Protein AF-A0A5S9R718-F1 (afdb_monomer_lite)

InterPro domains:
  IPR036724 Cobalamin-binding domain superfamily [SSF52242] (13-86)

Structure (mmCIF, N/CA/C/O backbone):
data_AF-A0A5S9R718-F1
#
_entry.id   AF-A0A5S9R718-F1
#
loop_
_atom_site.group_PDB
_atom_site.id
_atom_site.type_symbol
_atom_site.label_atom_id
_atom_site.label_alt_id
_atom_site.label_comp_id
_atom_site.label_asym_id
_atom_site.label_entity_id
_atom_site.label_seq_id
_atom_site.pdbx_PDB_ins_code
_atom_site.Cartn_x
_atom_site.Cartn_y
_atom_site.Cartn_z
_atom_site.occupancy
_atom_site.B_iso_or_equiv
_atom_site.auth_seq_id
_atom_site.auth_comp_id
_atom_site.auth_asym_id
_atom_site.auth_atom_id
_atom_site.pdbx_PDB_model_num
ATOM 1 N N . MET A 1 1 ? 11.151 -8.312 -0.289 1.00 52.62 1 MET A N 1
ATOM 2 C CA . MET A 1 1 ? 10.083 -8.580 0.687 1.00 52.62 1 MET A CA 1
ATOM 3 C C . MET A 1 1 ? 9.407 -9.823 0.171 1.00 52.62 1 MET A C 1
ATOM 5 O O . MET A 1 1 ? 8.811 -9.751 -0.890 1.00 52.62 1 MET A O 1
ATOM 9 N N . GLU A 1 2 ? 9.607 -10.967 0.812 1.00 62.91 2 GLU A N 1
ATOM 10 C CA . GLU A 1 2 ? 9.013 -12.210 0.315 1.00 62.91 2 GLU A CA 1
ATOM 11 C C . GLU A 1 2 ? 7.510 -12.189 0.613 1.00 62.91 2 GLU A C 1
ATOM 13 O O . GLU A 1 2 ? 7.117 -11.922 1.747 1.00 62.91 2 GLU A O 1
ATOM 18 N N . ALA A 1 3 ? 6.667 -12.447 -0.392 1.00 67.12 3 ALA A N 1
ATOM 19 C CA . ALA A 1 3 ? 5.206 -12.377 -0.263 1.00 67.12 3 ALA A CA 1
ATOM 20 C C . ALA A 1 3 ? 4.656 -13.259 0.875 1.00 67.12 3 ALA A C 1
ATOM 22 O O . ALA A 1 3 ? 3.688 -12.888 1.531 1.00 67.12 3 ALA A O 1
ATOM 23 N N . ALA A 1 4 ? 5.326 -14.379 1.168 1.00 66.25 4 ALA A N 1
ATOM 24 C CA . ALA A 1 4 ? 4.984 -15.265 2.278 1.00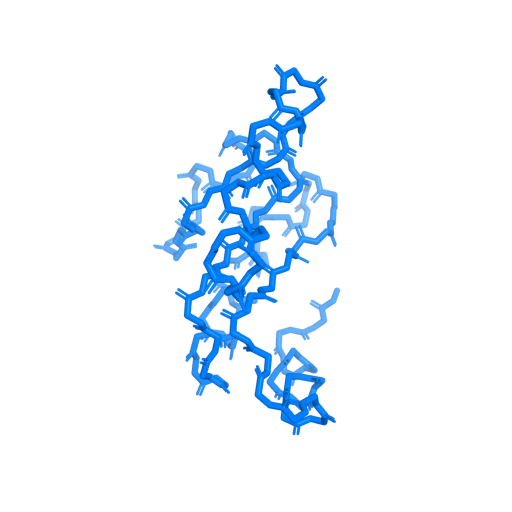 66.25 4 ALA A CA 1
ATOM 25 C C . ALA A 1 4 ? 5.055 -14.572 3.654 1.00 66.25 4 ALA A C 1
ATOM 27 O O . ALA A 1 4 ? 4.230 -14.854 4.515 1.00 66.25 4 ALA A O 1
ATOM 28 N N . GLY A 1 5 ? 5.985 -13.630 3.850 1.00 76.25 5 GLY A N 1
ATOM 29 C CA . GLY A 1 5 ? 6.106 -12.882 5.106 1.00 76.25 5 GLY A CA 1
ATOM 30 C C . GLY A 1 5 ? 5.070 -11.766 5.265 1.00 76.25 5 GLY A C 1
ATOM 31 O O . GLY A 1 5 ? 4.874 -11.265 6.366 1.00 76.25 5 GLY A O 1
ATOM 32 N N . VAL A 1 6 ? 4.389 -11.371 4.182 1.00 78.69 6 VAL A N 1
ATOM 33 C CA . VAL A 1 6 ? 3.405 -10.275 4.204 1.00 78.69 6 VAL A CA 1
ATOM 34 C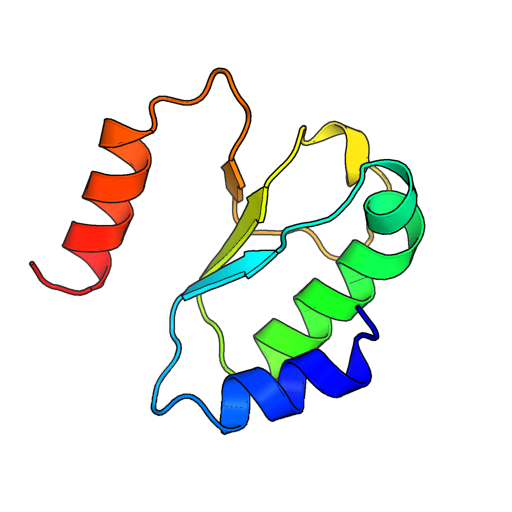 C . VAL A 1 6 ? 2.153 -10.694 4.960 1.00 78.69 6 VAL A C 1
ATOM 36 O O . VAL A 1 6 ? 1.656 -9.929 5.778 1.00 78.69 6 VAL A O 1
ATOM 39 N N . GLY A 1 7 ? 1.661 -11.911 4.715 1.00 77.75 7 GLY A N 1
ATOM 40 C CA . GLY A 1 7 ? 0.468 -12.409 5.396 1.00 77.75 7 GLY A CA 1
ATOM 41 C C . GLY A 1 7 ? 0.674 -12.557 6.902 1.00 77.75 7 GLY A C 1
ATOM 42 O O . GLY A 1 7 ? -0.198 -12.174 7.674 1.00 77.75 7 GLY A O 1
ATOM 43 N N . GLU A 1 8 ? 1.847 -13.041 7.316 1.00 79.31 8 GLU A N 1
ATOM 44 C CA . GLU A 1 8 ? 2.199 -13.180 8.732 1.00 79.31 8 GLU A CA 1
ATOM 45 C C . GLU A 1 8 ? 2.348 -11.812 9.408 1.00 79.31 8 GLU A C 1
ATOM 47 O O . GLU A 1 8 ? 1.720 -11.569 10.433 1.00 79.31 8 GLU A O 1
ATOM 52 N N . ALA A 1 9 ? 3.046 -10.869 8.768 1.00 81.69 9 ALA A N 1
ATOM 53 C CA . ALA A 1 9 ? 3.180 -9.507 9.281 1.00 81.69 9 ALA A CA 1
ATOM 54 C C . ALA A 1 9 ? 1.833 -8.772 9.406 1.00 81.69 9 ALA A C 1
ATOM 56 O O . ALA A 1 9 ? 1.641 -7.993 10.335 1.00 81.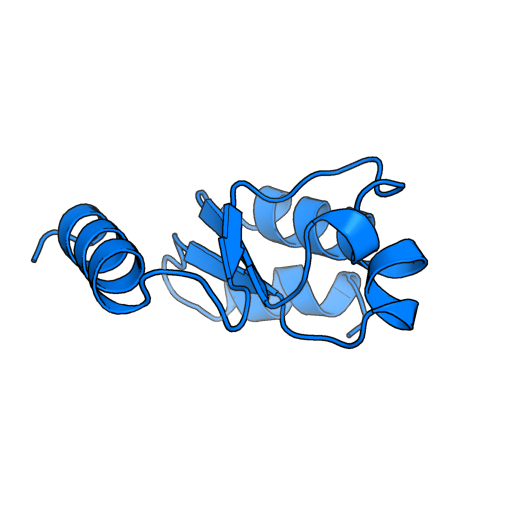69 9 ALA A O 1
ATOM 57 N N . VAL A 1 10 ? 0.892 -9.001 8.482 1.00 80.50 10 VAL A N 1
ATOM 58 C CA . VAL A 1 10 ? -0.471 -8.453 8.585 1.00 80.50 10 VAL A CA 1
ATOM 59 C C . VAL A 1 10 ? -1.246 -9.139 9.707 1.00 80.50 10 VAL A C 1
ATOM 61 O O . VAL A 1 10 ? -1.949 -8.459 10.443 1.00 80.50 10 VAL A O 1
ATOM 64 N N . ALA A 1 11 ? -1.112 -10.457 9.865 1.00 78.12 11 ALA A N 1
ATOM 65 C CA . ALA A 1 11 ? -1.786 -11.201 10.926 1.00 78.12 11 ALA A CA 1
ATOM 66 C C . ALA A 1 11 ? -1.294 -10.815 12.333 1.00 78.12 11 ALA A C 1
ATOM 68 O O . ALA A 1 11 ? -2.068 -10.879 13.285 1.00 78.12 11 ALA A O 1
ATOM 69 N N . GLU A 1 12 ? -0.0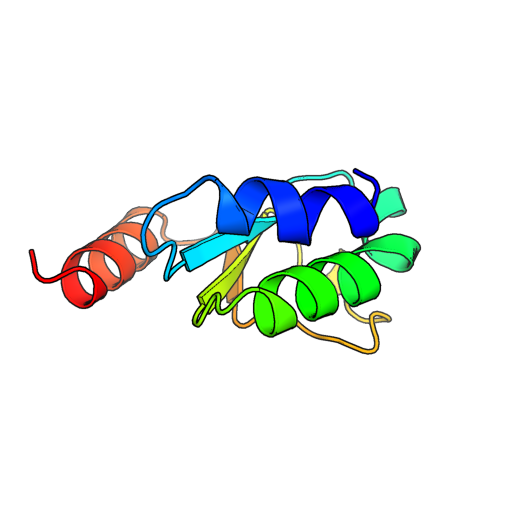35 -10.388 12.470 1.00 80.31 12 GLU A N 1
ATOM 70 C CA . GLU A 1 12 ? 0.502 -9.825 13.717 1.00 80.31 12 GLU A CA 1
ATOM 71 C C . GLU A 1 12 ? -0.070 -8.435 14.052 1.00 80.31 12 GLU A C 1
ATOM 73 O O . GLU A 1 12 ? 0.015 -7.990 15.199 1.00 80.31 12 GLU A O 1
ATOM 78 N N . LEU A 1 13 ? -0.659 -7.738 13.076 1.00 73.44 13 LEU A N 1
ATOM 79 C CA . LEU A 1 13 ? -1.293 -6.439 13.268 1.00 73.44 13 LEU A CA 1
ATOM 80 C C . LEU A 1 13 ? -2.800 -6.628 13.477 1.00 73.44 13 LEU A C 1
ATOM 82 O O . LEU A 1 13 ? -3.538 -6.959 12.550 1.00 73.44 13 LEU A O 1
ATOM 86 N N . ASP A 1 14 ? -3.270 -6.374 14.697 1.00 68.75 14 ASP A N 1
ATOM 87 C CA . ASP A 1 14 ? -4.688 -6.470 15.061 1.00 68.75 14 ASP A CA 1
ATOM 88 C C . ASP A 1 14 ? -5.535 -5.492 14.212 1.00 68.75 14 ASP A C 1
ATOM 90 O O . ASP A 1 14 ? -5.601 -4.292 14.481 1.00 68.75 14 ASP A O 1
ATOM 94 N N . GLY A 1 15 ? -6.146 -5.999 13.134 1.00 68.44 15 GLY A N 1
ATOM 95 C CA . GLY A 1 15 ? -7.071 -5.242 12.284 1.00 68.44 15 GLY A CA 1
ATOM 96 C C . GLY A 1 15 ? -6.425 -4.281 11.280 1.00 68.44 15 GLY A C 1
ATOM 97 O O . GLY A 1 15 ? -6.980 -3.214 11.027 1.00 68.44 15 GLY A O 1
ATOM 98 N N . ALA A 1 16 ? -5.279 -4.624 10.683 1.00 76.25 16 ALA A N 1
ATOM 99 C CA . ALA A 1 16 ? -4.687 -3.805 9.621 1.00 76.25 16 ALA A CA 1
ATOM 100 C C . ALA A 1 16 ? -5.602 -3.699 8.377 1.00 76.25 16 ALA A C 1
ATOM 102 O O . ALA A 1 16 ? -5.582 -4.542 7.483 1.00 76.25 16 ALA A O 1
ATOM 103 N N . GLU A 1 17 ? -6.395 -2.628 8.293 1.00 82.69 17 GLU A N 1
ATOM 104 C CA . GLU A 1 17 ? -7.297 -2.383 7.158 1.00 82.69 17 GLU A CA 1
ATOM 105 C C . GLU A 1 17 ? -6.581 -1.805 5.930 1.00 82.69 17 GLU A C 1
ATOM 107 O O . GLU A 1 17 ? -7.063 -1.970 4.805 1.00 82.69 17 GLU A O 1
ATOM 112 N N . ILE A 1 18 ? -5.432 -1.148 6.129 1.00 84.31 18 ILE A N 1
ATOM 113 C CA . ILE A 1 18 ? -4.684 -0.445 5.080 1.00 84.31 18 ILE A CA 1
ATOM 114 C C . ILE A 1 18 ? -3.209 -0.853 5.111 1.00 84.31 18 ILE A C 1
ATOM 116 O O . ILE A 1 18 ? -2.568 -0.770 6.157 1.00 84.31 18 ILE A O 1
ATOM 120 N N . ALA A 1 19 ? -2.653 -1.233 3.959 1.00 85.75 19 ALA A N 1
ATOM 121 C CA . ALA A 1 19 ? -1.233 -1.539 3.797 1.00 85.75 19 ALA A CA 1
ATOM 122 C C . ALA A 1 19 ? -0.604 -0.701 2.682 1.00 85.75 19 ALA A C 1
ATOM 124 O O . ALA A 1 19 ? -1.204 -0.489 1.628 1.00 85.75 19 ALA A O 1
ATOM 125 N N . VAL A 1 20 ? 0.638 -0.263 2.899 1.00 84.81 20 VAL A N 1
ATOM 126 C CA . VAL A 1 20 ? 1.434 0.443 1.891 1.00 84.81 20 VAL A CA 1
ATOM 127 C C . VAL A 1 20 ? 2.639 -0.410 1.517 1.00 84.81 20 VAL A C 1
ATOM 129 O O . VAL A 1 20 ? 3.510 -0.675 2.344 1.00 84.81 20 VAL A O 1
ATOM 132 N N . VAL A 1 21 ? 2.701 -0.833 0.259 1.00 84.38 21 VAL A N 1
ATOM 133 C CA . VAL A 1 21 ? 3.828 -1.580 -0.289 1.00 84.38 21 VAL A CA 1
ATOM 134 C C . VAL A 1 21 ? 4.921 -0.595 -0.686 1.00 84.38 21 VAL A C 1
ATOM 136 O O . VAL A 1 21 ? 4.740 0.202 -1.606 1.00 84.38 21 VAL A O 1
ATOM 139 N N . CYS A 1 22 ? 6.059 -0.674 0.001 1.00 83.31 22 CYS A N 1
ATOM 140 C CA . CYS A 1 22 ? 7.253 0.120 -0.277 1.00 83.31 22 CYS A CA 1
ATOM 141 C C . CYS A 1 22 ? 8.387 -0.784 -0.776 1.00 83.31 22 CYS A C 1
ATOM 143 O O . CYS A 1 22 ? 8.759 -1.761 -0.128 1.00 83.31 22 CYS A O 1
ATOM 145 N N . GLY A 1 23 ? 8.960 -0.444 -1.922 1.00 78.88 23 GLY A N 1
ATOM 146 C CA . GLY A 1 23 ? 9.990 -1.210 -2.608 1.00 78.88 23 GLY A CA 1
ATOM 147 C C . GLY A 1 23 ? 10.615 -0.409 -3.748 1.00 78.88 23 GLY A C 1
ATOM 148 O O . GLY A 1 23 ? 10.356 0.782 -3.905 1.00 78.88 23 GLY A O 1
ATOM 149 N N . THR A 1 24 ? 11.471 -1.061 -4.531 1.00 76.31 24 THR A N 1
ATOM 150 C CA . THR A 1 24 ? 12.094 -0.462 -5.718 1.00 76.31 24 THR A CA 1
ATOM 151 C C . THR A 1 24 ? 11.346 -0.853 -6.988 1.00 76.31 24 THR A C 1
ATOM 153 O O . THR A 1 24 ? 10.774 -1.941 -7.067 1.00 76.31 24 THR A O 1
ATOM 156 N N . ASP A 1 25 ? 11.421 -0.009 -8.017 1.00 78.31 25 ASP A N 1
ATOM 157 C CA . ASP A 1 25 ? 10.720 -0.213 -9.294 1.00 78.31 25 ASP A CA 1
ATOM 158 C C . ASP A 1 25 ? 10.976 -1.601 -9.907 1.00 78.31 25 ASP A C 1
ATOM 160 O O . ASP A 1 25 ? 10.052 -2.278 -10.349 1.00 78.31 25 ASP A O 1
ATOM 164 N N . SER A 1 26 ? 12.224 -2.080 -9.859 1.00 75.12 26 SER A N 1
ATOM 165 C CA . SER A 1 26 ? 12.606 -3.403 -10.376 1.00 75.12 26 SER A CA 1
ATOM 166 C C . SER A 1 26 ? 11.983 -4.574 -9.613 1.00 75.12 26 SER A C 1
ATOM 168 O O . SER A 1 26 ? 11.789 -5.648 -10.180 1.00 75.12 26 SER A O 1
ATOM 170 N N . ARG A 1 27 ? 11.706 -4.391 -8.319 1.00 76.44 27 ARG A N 1
ATOM 171 C CA . ARG A 1 27 ? 11.079 -5.409 -7.469 1.00 76.44 27 ARG A CA 1
ATOM 172 C C . ARG A 1 27 ? 9.577 -5.460 -7.713 1.00 76.44 27 ARG A C 1
ATOM 174 O O . ARG A 1 27 ? 9.006 -6.543 -7.752 1.00 76.44 27 ARG A O 1
ATOM 181 N N . TYR A 1 28 ? 8.952 -4.311 -7.949 1.00 78.31 28 TYR A N 1
ATOM 182 C CA . TYR A 1 28 ? 7.519 -4.225 -8.199 1.00 78.31 28 TYR A CA 1
ATOM 183 C C . TYR A 1 28 ? 7.059 -5.038 -9.414 1.00 78.31 28 TYR A C 1
ATOM 185 O O . TYR A 1 28 ? 6.074 -5.761 -9.303 1.00 78.31 28 TYR A O 1
ATOM 193 N N . ALA A 1 29 ? 7.815 -5.026 -10.513 1.00 74.44 29 ALA A N 1
ATOM 194 C CA . ALA A 1 29 ? 7.469 -5.780 -11.719 1.00 74.44 29 ALA A CA 1
ATOM 195 C C . ALA A 1 29 ? 7.329 -7.302 -11.498 1.00 74.44 29 ALA A C 1
ATOM 197 O O . ALA A 1 29 ? 6.569 -7.951 -12.204 1.00 74.44 29 ALA A O 1
ATOM 198 N N . ASN A 1 30 ? 8.042 -7.872 -10.519 1.00 75.94 30 ASN A N 1
ATOM 199 C CA . ASN A 1 30 ? 8.018 -9.315 -10.249 1.00 75.94 30 ASN A CA 1
ATOM 200 C C . ASN A 1 30 ? 7.252 -9.684 -8.974 1.00 75.94 30 ASN A C 1
ATOM 202 O O . ASN A 1 30 ? 6.638 -10.744 -8.906 1.00 75.94 30 ASN A O 1
ATOM 206 N N . GLU A 1 31 ? 7.316 -8.844 -7.943 1.00 79.81 31 GLU A N 1
ATOM 207 C CA . GLU A 1 31 ? 6.847 -9.199 -6.600 1.00 79.81 31 GLU A CA 1
ATOM 208 C C . GLU A 1 31 ? 5.572 -8.460 -6.193 1.00 79.81 31 GLU A C 1
ATOM 210 O O . GLU A 1 31 ? 4.881 -8.936 -5.293 1.00 79.81 31 GLU A O 1
ATOM 215 N N . ALA A 1 32 ? 5.215 -7.339 -6.839 1.00 82.00 32 ALA A N 1
ATOM 216 C CA . ALA A 1 32 ? 4.064 -6.545 -6.405 1.00 82.00 32 ALA A CA 1
ATOM 217 C C . ALA A 1 32 ? 2.769 -7.358 -6.431 1.00 82.00 32 ALA A C 1
ATOM 219 O O . ALA A 1 32 ? 2.031 -7.323 -5.453 1.00 82.00 32 ALA A O 1
ATOM 220 N N . SER A 1 33 ? 2.532 -8.145 -7.486 1.00 83.50 33 SER A N 1
ATOM 221 C CA . SER A 1 33 ? 1.327 -8.974 -7.584 1.00 83.50 33 SER A CA 1
ATOM 222 C C . SER A 1 33 ? 1.198 -9.938 -6.407 1.00 83.50 33 SER A C 1
ATOM 224 O O . SER A 1 33 ? 0.147 -10.016 -5.780 1.00 83.50 33 SER A O 1
ATOM 226 N N . ALA A 1 34 ? 2.285 -10.643 -6.080 1.00 85.50 34 ALA A N 1
ATOM 227 C CA . ALA A 1 34 ? 2.297 -11.627 -5.004 1.00 85.50 34 ALA A CA 1
ATOM 228 C C . ALA A 1 34 ? 2.120 -10.969 -3.627 1.00 85.50 34 ALA A C 1
ATOM 230 O O . ALA A 1 34 ? 1.436 -11.512 -2.765 1.00 85.50 34 ALA A O 1
ATOM 231 N N . VAL A 1 35 ? 2.705 -9.785 -3.425 1.00 84.75 35 VAL A N 1
ATOM 232 C CA . VAL A 1 35 ? 2.562 -9.015 -2.182 1.00 84.75 35 VAL A CA 1
ATOM 233 C C . VAL A 1 35 ? 1.141 -8.467 -2.019 1.00 84.75 35 VAL A C 1
ATOM 235 O O . VAL A 1 35 ? 0.584 -8.551 -0.927 1.00 84.75 35 VAL A O 1
ATOM 238 N N . VAL A 1 36 ? 0.544 -7.934 -3.090 1.00 86.44 36 VAL A N 1
ATOM 239 C CA . VAL A 1 36 ? -0.841 -7.432 -3.096 1.00 86.44 36 VAL A CA 1
ATOM 240 C C . VAL A 1 36 ? -1.815 -8.568 -2.789 1.00 86.44 36 VAL A C 1
ATOM 242 O O . VAL A 1 36 ? -2.693 -8.415 -1.942 1.00 86.44 36 VAL A O 1
ATOM 245 N N . ASP A 1 37 ? -1.639 -9.719 -3.433 1.00 86.88 37 ASP A N 1
ATOM 246 C CA . ASP A 1 37 ? -2.501 -10.878 -3.220 1.00 86.88 37 ASP A CA 1
ATOM 247 C C . ASP A 1 37 ? -2.371 -11.427 -1.789 1.00 86.88 37 ASP A C 1
ATOM 249 O O . ASP A 1 37 ? -3.379 -11.619 -1.110 1.00 86.88 37 ASP A O 1
ATOM 253 N N . ALA A 1 38 ? -1.144 -11.557 -1.270 1.00 86.62 38 ALA A N 1
ATOM 254 C CA . ALA A 1 38 ? -0.902 -11.988 0.108 1.00 86.62 38 ALA A CA 1
ATOM 255 C C . ALA A 1 38 ? -1.521 -11.034 1.144 1.00 86.62 38 ALA A C 1
ATOM 257 O O . ALA A 1 38 ? -2.165 -11.486 2.091 1.00 86.62 38 ALA A O 1
ATOM 258 N N . ALA A 1 39 ? -1.382 -9.717 0.956 1.00 85.44 39 ALA A N 1
ATOM 259 C CA . ALA A 1 39 ? -1.997 -8.724 1.838 1.00 85.44 39 ALA A CA 1
ATOM 260 C C . ALA A 1 39 ? -3.532 -8.812 1.812 1.00 85.44 39 ALA A C 1
ATOM 262 O O . ALA A 1 39 ? -4.185 -8.741 2.854 1.00 85.44 39 ALA A O 1
ATOM 263 N N . ARG A 1 40 ? -4.120 -9.023 0.630 1.00 86.19 40 ARG A N 1
ATOM 264 C CA . ARG A 1 40 ? -5.572 -9.150 0.469 1.00 86.19 40 ARG A CA 1
ATOM 265 C C . ARG A 1 40 ? -6.106 -10.437 1.096 1.00 86.19 40 ARG A C 1
ATOM 267 O O . ARG A 1 40 ? -7.145 -10.407 1.750 1.00 86.19 40 ARG A O 1
ATOM 274 N N . GLN A 1 41 ? -5.379 -11.546 0.949 1.00 84.88 41 GLN A N 1
ATOM 275 C CA . GLN A 1 41 ? -5.687 -12.811 1.623 1.00 84.88 41 GLN A CA 1
ATOM 276 C C . GLN A 1 41 ? -5.606 -12.689 3.150 1.00 84.88 41 GLN A C 1
ATOM 278 O O . GLN A 1 41 ? -6.396 -13.314 3.854 1.00 84.88 41 GLN A O 1
ATOM 283 N N . ALA A 1 42 ? -4.702 -11.852 3.659 1.00 84.38 42 ALA A N 1
ATOM 284 C CA . ALA A 1 42 ? -4.571 -11.576 5.086 1.00 84.38 42 ALA A CA 1
ATOM 285 C C . ALA A 1 42 ? -5.645 -10.618 5.642 1.00 84.38 42 ALA A C 1
ATOM 287 O O . ALA A 1 42 ? -5.702 -10.402 6.849 1.00 84.38 42 ALA A O 1
ATOM 288 N N . GLY A 1 43 ? -6.526 -10.076 4.791 1.00 83.44 43 GLY A N 1
ATOM 289 C CA . GLY A 1 43 ? -7.672 -9.262 5.209 1.00 83.44 43 GLY A CA 1
ATOM 290 C C . GLY A 1 43 ? -7.495 -7.751 5.048 1.00 83.44 43 GLY A C 1
ATOM 291 O O . GLY A 1 43 ? -8.405 -7.003 5.410 1.00 83.44 43 GLY A O 1
ATOM 292 N N . VAL A 1 44 ? -6.385 -7.290 4.460 1.00 87.31 44 VAL A N 1
ATOM 293 C CA . VAL A 1 44 ? -6.197 -5.869 4.137 1.00 87.31 44 VAL A CA 1
ATOM 294 C C . VAL A 1 44 ? -7.224 -5.440 3.089 1.00 87.31 44 VAL A C 1
ATOM 296 O O . VAL A 1 44 ? -7.384 -6.081 2.047 1.00 87.31 44 VAL A O 1
ATOM 299 N N . ARG A 1 45 ? -7.916 -4.329 3.352 1.00 84.62 45 ARG A N 1
ATOM 300 C CA . ARG A 1 45 ? -9.007 -3.816 2.509 1.00 84.62 45 ARG A CA 1
ATOM 301 C C . ARG A 1 45 ? -8.534 -2.754 1.523 1.00 84.62 45 ARG A C 1
ATOM 303 O O . ARG A 1 45 ? -9.129 -2.624 0.456 1.00 84.62 45 ARG A O 1
ATOM 310 N N . HIS A 1 46 ? -7.479 -2.020 1.871 1.00 85.75 46 HIS A N 1
ATOM 311 C CA . HIS A 1 46 ? -6.867 -1.011 1.015 1.00 85.75 46 HIS A CA 1
ATOM 312 C C . HIS A 1 46 ? -5.364 -1.211 0.895 1.00 85.75 46 HIS A C 1
ATOM 314 O O . HIS A 1 46 ? -4.631 -1.123 1.876 1.00 85.75 46 HIS A O 1
ATOM 320 N N . ILE A 1 47 ? -4.901 -1.442 -0.329 1.00 88.25 47 ILE A N 1
ATOM 321 C CA . ILE A 1 47 ? -3.490 -1.673 -0.615 1.00 88.25 47 ILE A CA 1
ATOM 322 C C . ILE A 1 47 ? -2.986 -0.535 -1.493 1.00 88.25 47 ILE A C 1
ATOM 324 O O . ILE A 1 47 ? -3.434 -0.353 -2.621 1.00 88.25 47 ILE A O 1
ATOM 328 N N . LEU A 1 48 ? -2.033 0.235 -0.982 1.00 85.12 48 LEU A N 1
ATOM 329 C CA . LEU A 1 48 ? -1.370 1.313 -1.709 1.00 85.12 48 LEU A CA 1
ATOM 330 C C . LEU A 1 48 ? 0.050 0.898 -2.081 1.00 85.12 48 LEU A C 1
ATOM 332 O O . LEU A 1 48 ? 0.678 0.115 -1.374 1.00 85.12 48 LEU A O 1
ATOM 336 N N . LEU A 1 49 ? 0.585 1.454 -3.161 1.00 86.12 49 LEU A N 1
ATOM 337 C CA . LEU A 1 49 ? 1.965 1.225 -3.580 1.00 86.12 49 LEU A CA 1
ATOM 338 C C . LEU A 1 49 ? 2.750 2.533 -3.621 1.00 86.12 49 LEU A C 1
ATOM 340 O O . LEU A 1 49 ? 2.335 3.498 -4.261 1.00 86.12 49 LEU A O 1
ATOM 344 N N . ALA A 1 50 ? 3.906 2.563 -2.961 1.00 84.56 50 ALA A N 1
ATOM 345 C CA . ALA A 1 50 ? 4.807 3.707 -2.956 1.00 84.56 50 ALA A CA 1
ATOM 346 C C . ALA A 1 50 ? 5.712 3.682 -4.191 1.00 84.56 50 ALA A C 1
ATOM 348 O O . ALA A 1 50 ? 6.799 3.102 -4.183 1.00 84.56 50 ALA A O 1
ATOM 349 N N . GLY A 1 51 ? 5.243 4.284 -5.279 1.00 78.75 51 GLY A N 1
ATOM 350 C CA . GLY A 1 51 ? 5.948 4.275 -6.552 1.00 78.75 51 GLY A CA 1
ATOM 351 C C . GLY A 1 51 ? 5.054 4.644 -7.733 1.00 78.75 51 GLY A C 1
ATOM 352 O O . GLY A 1 51 ? 3.835 4.761 -7.587 1.00 78.75 51 GLY A O 1
ATOM 353 N N . PRO A 1 52 ? 5.654 4.870 -8.912 1.00 78.00 52 PRO A N 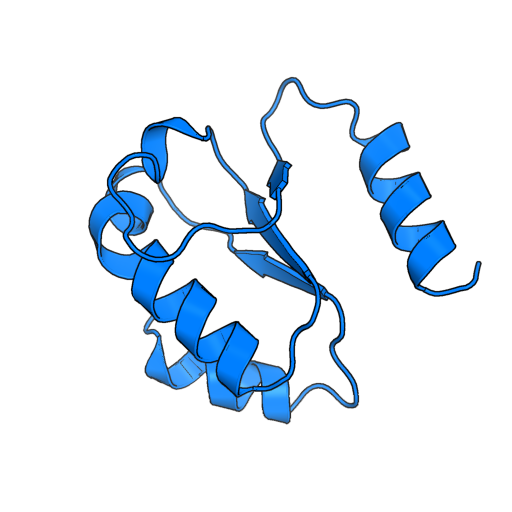1
ATOM 354 C CA . PRO A 1 52 ? 4.909 5.188 -10.121 1.00 78.00 52 PRO A CA 1
ATOM 355 C C . PRO A 1 52 ? 4.060 3.993 -10.569 1.00 78.00 52 PRO A C 1
ATOM 357 O O . PRO A 1 52 ? 4.541 2.863 -10.572 1.00 78.00 52 PRO A O 1
ATOM 360 N N . GLU A 1 53 ? 2.845 4.252 -11.066 1.00 79.31 53 GLU A N 1
ATOM 361 C CA . GLU A 1 53 ? 1.956 3.213 -11.625 1.00 79.31 53 GLU A CA 1
ATOM 362 C C . GLU A 1 53 ? 2.661 2.345 -12.681 1.00 79.31 53 GLU A C 1
ATOM 364 O O . GLU A 1 53 ? 2.413 1.150 -12.799 1.00 79.31 53 GLU A O 1
ATOM 369 N N . LYS A 1 54 ? 3.612 2.943 -13.413 1.00 79.81 54 LYS A N 1
ATOM 370 C CA . LYS A 1 54 ? 4.394 2.279 -14.458 1.00 79.81 54 LYS A CA 1
ATOM 371 C C . LYS A 1 54 ? 5.242 1.127 -13.929 1.00 79.81 54 LYS A C 1
ATOM 373 O O . LYS A 1 54 ? 5.498 0.201 -14.685 1.00 79.81 54 LYS A O 1
ATOM 378 N N . ALA A 1 55 ? 5.659 1.171 -12.665 1.00 75.44 55 ALA A N 1
ATOM 379 C CA . ALA A 1 55 ? 6.448 0.103 -12.058 1.00 75.44 55 ALA A CA 1
ATOM 380 C C . ALA A 1 55 ? 5.626 -1.171 -11.786 1.00 75.44 55 ALA A C 1
ATOM 382 O O . ALA A 1 55 ? 6.207 -2.237 -11.608 1.00 75.44 55 ALA A O 1
ATOM 383 N N . VAL A 1 56 ? 4.290 -1.077 -11.788 1.00 74.38 56 VAL A N 1
ATOM 384 C CA . VAL A 1 56 ? 3.371 -2.225 -11.667 1.00 74.38 56 VAL A CA 1
ATOM 385 C C . VAL A 1 56 ? 2.362 -2.310 -12.803 1.00 74.38 56 VAL A C 1
ATOM 387 O O . VAL A 1 56 ? 1.354 -3.003 -12.694 1.00 74.38 56 VAL A O 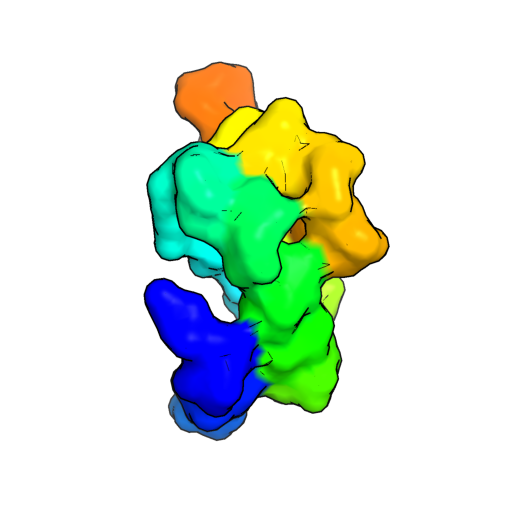1
ATOM 390 N N . ALA A 1 57 ? 2.614 -1.631 -13.921 1.00 74.81 57 ALA A N 1
ATOM 391 C CA . ALA A 1 57 ? 1.729 -1.706 -15.079 1.00 74.81 57 ALA A CA 1
ATOM 392 C C . ALA A 1 57 ? 1.594 -3.148 -15.603 1.00 74.81 57 ALA A C 1
ATOM 394 O O . ALA A 1 57 ? 0.539 -3.518 -16.115 1.00 74.81 57 ALA A O 1
ATOM 395 N N . GLU A 1 58 ? 2.651 -3.944 -15.433 1.00 73.81 58 GLU A N 1
ATOM 396 C CA . GLU A 1 58 ? 2.736 -5.355 -15.823 1.00 73.81 58 GLU A CA 1
ATOM 397 C C . GLU A 1 58 ? 2.332 -6.324 -14.697 1.00 73.81 58 GLU A C 1
ATOM 399 O O . GLU A 1 58 ? 2.331 -7.531 -14.905 1.00 73.81 58 GLU A O 1
ATOM 404 N N . ALA A 1 59 ? 1.973 -5.823 -13.509 1.00 77.19 59 ALA A N 1
ATOM 405 C CA . ALA A 1 59 ? 1.530 -6.664 -12.405 1.00 77.19 59 ALA A CA 1
ATOM 406 C C . ALA A 1 59 ? 0.089 -7.156 -12.640 1.00 77.19 59 ALA A C 1
ATOM 408 O O . ALA A 1 59 ? -0.830 -6.348 -12.806 1.00 77.19 59 ALA A O 1
ATOM 409 N N . ASP A 1 60 ? -0.122 -8.476 -12.605 1.00 76.81 60 ASP A N 1
ATOM 410 C CA . ASP A 1 60 ? -1.454 -9.097 -12.659 1.00 76.81 60 ASP A CA 1
ATOM 411 C C . ASP A 1 60 ? -2.394 -8.596 -11.554 1.00 76.81 60 ASP A C 1
ATOM 413 O O . ASP A 1 60 ? -3.566 -8.310 -11.809 1.00 76.81 60 ASP A O 1
ATOM 417 N N . SER A 1 61 ? -1.885 -8.464 -10.324 1.00 80.75 61 SER A N 1
ATOM 418 C CA . SER A 1 61 ? -2.659 -7.942 -9.193 1.00 80.75 61 SER A CA 1
ATOM 419 C C . SER A 1 61 ? -2.290 -6.492 -8.927 1.00 80.75 61 SER A C 1
ATOM 421 O O . SER A 1 61 ? -1.157 -6.176 -8.559 1.00 80.75 61 SER A O 1
ATOM 423 N N . LYS A 1 62 ? -3.269 -5.604 -9.118 1.00 79.38 62 LYS A N 1
ATOM 424 C CA . LYS A 1 62 ? -3.084 -4.158 -8.989 1.00 79.38 62 LYS A CA 1
ATOM 425 C C . LYS A 1 62 ? -3.416 -3.674 -7.574 1.00 79.38 62 LYS A C 1
ATOM 427 O O . LYS A 1 62 ? -4.416 -4.124 -7.013 1.00 79.38 62 LYS A O 1
ATOM 432 N N . PRO A 1 63 ? -2.622 -2.744 -7.015 1.00 84.44 63 PRO A N 1
ATOM 433 C CA . PRO A 1 63 ? -2.985 -2.026 -5.798 1.00 84.44 63 PRO A CA 1
ATOM 434 C C . PRO A 1 63 ? -4.159 -1.066 -6.060 1.00 84.44 63 PRO A C 1
ATOM 436 O O . PRO A 1 63 ? -4.429 -0.685 -7.201 1.00 84.44 63 PRO A O 1
ATOM 439 N N . ASP A 1 64 ? -4.831 -0.642 -4.992 1.00 83.62 64 ASP A N 1
ATOM 440 C CA . ASP A 1 64 ? -5.953 0.302 -5.031 1.00 83.62 64 ASP A CA 1
ATOM 441 C C . ASP A 1 64 ? -5.501 1.751 -5.290 1.00 83.62 64 ASP A C 1
ATOM 443 O O . ASP A 1 64 ? -6.295 2.579 -5.735 1.00 83.62 64 ASP A O 1
ATOM 447 N N . GLY A 1 65 ? -4.228 2.076 -5.036 1.00 82.69 65 GLY A N 1
ATOM 448 C CA . GLY A 1 65 ? -3.694 3.420 -5.256 1.00 82.69 65 GLY A CA 1
ATOM 449 C C . GLY A 1 65 ? -2.169 3.507 -5.268 1.00 82.69 65 GLY A C 1
ATOM 450 O O . GLY A 1 65 ? -1.461 2.575 -4.884 1.00 82.69 65 GLY A O 1
ATOM 451 N N . TYR A 1 66 ? -1.668 4.662 -5.712 1.00 82.69 66 TYR A N 1
ATOM 452 C CA . TYR A 1 66 ? -0.244 4.921 -5.927 1.00 82.69 66 TYR A CA 1
ATOM 453 C C . TYR A 1 66 ? 0.197 6.188 -5.198 1.00 82.69 66 TYR A C 1
ATOM 455 O O . TYR A 1 66 ? -0.349 7.264 -5.425 1.00 82.69 66 TYR A O 1
ATOM 463 N N . LEU A 1 67 ? 1.227 6.074 -4.365 1.00 81.44 67 LEU A N 1
ATOM 464 C CA . LEU A 1 67 ? 1.871 7.186 -3.673 1.00 81.44 67 LEU A CA 1
ATOM 465 C C . LEU A 1 67 ? 3.145 7.555 -4.445 1.00 81.44 67 LEU A C 1
ATOM 467 O O . LEU A 1 67 ? 4.208 6.970 -4.242 1.00 81.44 67 LEU A O 1
ATOM 471 N N . THR A 1 68 ? 3.036 8.505 -5.374 1.00 78.88 68 THR A N 1
ATOM 472 C CA . THR A 1 68 ? 4.184 9.041 -6.131 1.00 78.88 68 THR A CA 1
ATOM 473 C C . THR A 1 68 ? 4.682 10.350 -5.520 1.00 78.88 68 THR A C 1
ATOM 475 O O . THR A 1 68 ? 3.932 11.058 -4.863 1.00 78.88 68 THR A O 1
ATOM 478 N N . ALA A 1 69 ? 5.922 10.759 -5.801 1.00 69.94 69 ALA A N 1
ATOM 479 C CA . ALA A 1 69 ? 6.468 12.029 -5.297 1.00 69.94 69 ALA A CA 1
ATOM 480 C C . ALA A 1 69 ? 5.674 13.292 -5.711 1.00 69.94 69 ALA A C 1
ATOM 482 O O . ALA A 1 69 ? 5.948 14.377 -5.208 1.00 69.94 69 ALA A O 1
ATOM 483 N N . LYS A 1 70 ? 4.730 13.168 -6.651 1.00 68.50 70 LYS A N 1
ATOM 484 C CA . LYS A 1 70 ? 3.877 14.260 -7.137 1.00 68.50 70 LYS A CA 1
ATOM 485 C C . LYS A 1 70 ? 2.436 14.187 -6.634 1.00 68.50 70 LYS A C 1
ATOM 487 O O . LYS A 1 70 ? 1.630 15.003 -7.072 1.00 68.50 70 LYS A O 1
ATOM 492 N N . ILE A 1 71 ? 2.089 13.208 -5.799 1.00 75.38 71 ILE A N 1
ATOM 493 C CA . ILE A 1 71 ? 0.731 13.141 -5.259 1.00 75.38 71 ILE A CA 1
ATOM 494 C C . ILE A 1 71 ? 0.506 14.247 -4.235 1.00 75.38 71 ILE A C 1
ATOM 496 O O . ILE A 1 71 ? 1.447 14.701 -3.576 1.00 75.38 71 ILE A O 1
ATOM 500 N N . ASP A 1 72 ? -0.753 14.635 -4.066 1.00 73.94 72 ASP A N 1
ATOM 501 C CA . ASP A 1 72 ? -1.148 15.432 -2.917 1.00 73.94 72 ASP A CA 1
ATOM 502 C C . ASP A 1 72 ? -1.146 14.531 -1.675 1.00 73.94 72 ASP A C 1
ATOM 504 O O . ASP A 1 72 ? -2.082 13.782 -1.396 1.00 73.94 72 ASP A O 1
ATOM 508 N N . ALA A 1 73 ? -0.020 14.540 -0.961 1.00 70.44 73 ALA A N 1
ATOM 509 C CA . ALA A 1 73 ? 0.148 13.729 0.236 1.00 70.44 73 ALA A CA 1
ATOM 510 C C . ALA A 1 73 ? -0.855 14.114 1.332 1.00 70.44 73 ALA A C 1
ATOM 512 O O . ALA A 1 73 ? -1.210 13.264 2.141 1.00 70.44 73 ALA A O 1
ATOM 513 N N . VAL A 1 74 ? -1.316 15.368 1.360 1.00 73.69 74 VAL A N 1
ATOM 514 C CA . VAL A 1 74 ? -2.288 15.831 2.352 1.00 73.69 74 VAL A CA 1
ATOM 515 C C . VAL A 1 74 ? -3.650 15.229 2.044 1.00 73.69 74 VAL A C 1
ATOM 517 O O . VAL A 1 74 ? -4.236 14.630 2.934 1.00 73.69 74 VAL A O 1
ATOM 520 N N . GLU A 1 75 ? -4.111 15.294 0.797 1.00 76.88 75 GLU A N 1
ATOM 521 C CA . GLU A 1 75 ? -5.374 14.691 0.366 1.00 76.88 75 GLU A CA 1
ATOM 522 C C . GLU A 1 75 ? -5.400 13.185 0.641 1.00 76.88 75 GLU A C 1
ATOM 524 O O . GLU A 1 75 ? -6.349 12.685 1.242 1.00 76.88 75 GLU A O 1
ATOM 529 N N . VAL A 1 76 ? -4.332 12.465 0.279 1.00 77.31 76 VAL A N 1
ATOM 530 C CA . VAL A 1 76 ? -4.278 11.014 0.494 1.00 77.31 76 VAL A CA 1
ATOM 531 C C . VAL A 1 76 ? -4.234 10.670 1.979 1.00 77.31 76 VAL A C 1
ATOM 533 O O . VAL A 1 76 ? -4.971 9.794 2.422 1.00 77.31 76 VAL A O 1
ATOM 536 N N . LEU A 1 77 ? -3.419 11.361 2.778 1.00 76.88 77 LEU A N 1
ATOM 537 C CA . LEU A 1 77 ? -3.390 11.125 4.223 1.00 76.88 77 LEU A CA 1
ATOM 538 C C . LEU A 1 77 ? -4.717 11.519 4.889 1.00 76.88 77 LEU A C 1
ATOM 540 O O . LEU A 1 77 ? -5.140 10.837 5.819 1.00 76.88 77 LEU A O 1
ATOM 544 N N . SER A 1 78 ? -5.396 12.565 4.412 1.00 79.38 78 SER A N 1
ATOM 545 C CA . SER A 1 78 ? -6.720 12.971 4.893 1.00 79.38 78 SER A CA 1
ATOM 546 C C . SER A 1 78 ? -7.805 11.950 4.553 1.00 79.38 78 SER A C 1
ATOM 548 O O . SER A 1 78 ? -8.575 11.603 5.442 1.00 79.38 78 SER A O 1
ATOM 550 N N . ASP A 1 79 ? -7.849 11.415 3.330 1.00 79.25 79 ASP A N 1
ATOM 551 C CA . ASP A 1 79 ? -8.781 10.339 2.955 1.00 79.25 79 ASP A CA 1
ATOM 552 C C . ASP A 1 79 ? -8.533 9.073 3.790 1.00 79.25 79 ASP A C 1
ATOM 554 O O . ASP A 1 79 ? -9.477 8.473 4.307 1.00 79.25 79 ASP A O 1
ATOM 558 N N . LEU A 1 80 ? -7.264 8.718 4.019 1.00 77.06 80 LEU A N 1
ATOM 559 C CA . LEU A 1 80 ? -6.892 7.609 4.898 1.00 77.06 80 LEU A CA 1
ATOM 560 C C . LEU A 1 80 ? -7.365 7.836 6.342 1.00 77.06 80 LEU A C 1
ATOM 562 O O . LEU A 1 80 ? -7.958 6.940 6.941 1.00 77.06 80 LEU A O 1
ATOM 566 N N . LEU A 1 81 ? -7.155 9.036 6.888 1.00 76.38 81 LEU A N 1
ATOM 567 C CA . LEU A 1 81 ? -7.618 9.419 8.226 1.00 76.38 81 LEU A CA 1
ATOM 568 C C . LEU A 1 81 ? -9.148 9.372 8.338 1.00 76.38 81 LEU A C 1
ATOM 570 O O . LEU A 1 81 ? -9.670 8.821 9.305 1.00 76.38 81 LEU A O 1
ATOM 574 N N . THR A 1 82 ? -9.871 9.881 7.338 1.00 78.19 82 THR A N 1
ATOM 575 C CA . THR A 1 82 ? -11.338 9.813 7.291 1.00 78.19 82 THR A CA 1
ATOM 576 C C . THR A 1 82 ? -11.836 8.369 7.267 1.00 78.19 82 THR A C 1
ATOM 578 O O . THR A 1 82 ? -12.809 8.045 7.944 1.00 78.19 82 THR A O 1
ATOM 581 N N . ARG A 1 83 ? -11.170 7.470 6.534 1.00 71.00 83 ARG A N 1
ATOM 582 C CA . ARG A 1 83 ? -11.558 6.050 6.475 1.00 71.00 83 ARG A CA 1
ATOM 583 C C . ARG A 1 83 ? -11.309 5.302 7.780 1.00 71.00 83 ARG A C 1
ATOM 585 O O . ARG A 1 83 ? -12.092 4.418 8.106 1.00 71.00 83 ARG A O 1
ATOM 592 N N . LEU A 1 84 ? -10.278 5.680 8.535 1.00 75.38 84 LEU A N 1
ATOM 593 C CA . LEU A 1 84 ? -10.039 5.158 9.886 1.00 75.38 84 LEU A CA 1
ATOM 594 C C . LEU A 1 84 ? -10.986 5.758 10.944 1.00 75.38 84 LEU A C 1
ATOM 596 O O . LEU A 1 84 ? -10.986 5.301 12.085 1.00 75.38 84 LEU A O 1
ATOM 600 N N . GLY A 1 85 ? -11.813 6.744 10.580 1.00 65.50 85 GLY A N 1
ATOM 601 C CA . GLY A 1 85 ? -12.835 7.316 11.458 1.00 65.50 85 GLY A CA 1
ATOM 602 C C . GLY A 1 85 ? -12.375 8.501 12.311 1.00 65.50 85 GLY A C 1
ATOM 603 O O . GLY A 1 85 ? -12.928 8.693 13.395 1.00 65.50 85 GLY A O 1
ATOM 604 N N . ALA A 1 86 ? -11.378 9.269 11.851 1.00 50.38 86 ALA A N 1
ATOM 605 C CA . ALA A 1 86 ? -10.998 10.553 12.453 1.00 50.38 86 ALA A CA 1
ATOM 606 C C . ALA A 1 86 ? -12.009 11.676 12.160 1.00 50.38 86 ALA A C 1
ATOM 608 O O . ALA A 1 86 ? -12.563 11.706 11.035 1.00 50.38 86 ALA A O 1
#

pLDDT: mean 78.22, std 6.93, range [50.38, 88.25]

Sequence (86 aa):
MEAAGVGEAVAELDGAEIAVVCGTDSRYANEASAVVDAARQAGVRHILLAGPEKAVAEADSKPDGYLTAKIDAVEVLSDLLTRLGA

Organism: Mycolicibacterium vanbaalenii (NCBI:txid110539)

Foldseek 3Di:
DALVVLLVVLLVDDDQQEEEAEDDLQCLLPCVQSNLVSNVVSPHNAYEYADDVVSNVNHPHDGPYYNYPPDPPVVVVVVVVVVVPD

Radius of gyration: 12.7 Å; chains: 1; bounding box: 25×31×31 Å

Secondary structure (DSSP, 8-state):
--HHHHHHHHHTSTT--EEEEE--HHHHHHHHHHHHHHHHHTT-SEEEEES-GGGGTT-SS--SEE--TTS-HHHHHHHHHHHTT-